Protein AF-A0A956YB91-F1 (afdb_monomer_lite)

Structure (mmCIF, N/CA/C/O backbone):
data_AF-A0A956YB91-F1
#
_entry.id   AF-A0A956YB91-F1
#
loop_
_atom_site.group_PDB
_atom_site.id
_atom_site.type_symbol
_atom_site.label_atom_id
_atom_site.label_alt_id
_atom_site.label_comp_id
_atom_site.label_asym_id
_atom_site.label_entity_id
_atom_site.label_seq_id
_atom_site.pdbx_PDB_ins_code
_atom_site.Cartn_x
_atom_site.Cartn_y
_atom_site.Cartn_z
_atom_site.occupancy
_atom_site.B_iso_or_equiv
_atom_site.auth_seq_id
_atom_site.auth_comp_id
_atom_site.auth_asym_id
_atom_site.auth_atom_id
_atom_site.pdbx_PDB_model_num
ATOM 1 N N . GLU A 1 1 ? 18.774 -8.297 8.275 1.00 49.66 1 GLU A N 1
ATOM 2 C CA . GLU A 1 1 ? 17.405 -8.018 7.789 1.00 49.66 1 GLU A CA 1
ATOM 3 C C . GLU A 1 1 ? 17.273 -8.576 6.378 1.00 49.66 1 GLU A C 1
ATOM 5 O O . GLU A 1 1 ? 18.290 -8.664 5.704 1.00 49.66 1 GLU A O 1
ATOM 10 N N . GLY A 1 2 ? 16.096 -9.048 5.963 1.00 62.00 2 GLY A N 1
ATOM 11 C CA . GLY A 1 2 ? 15.941 -9.707 4.652 1.00 62.00 2 GLY A CA 1
ATOM 12 C C . GLY A 1 2 ? 14.816 -10.743 4.548 1.00 62.00 2 GLY A C 1
ATOM 13 O O . GLY A 1 2 ? 14.706 -11.417 3.530 1.00 62.00 2 GLY A O 1
ATOM 14 N N . GLY A 1 3 ? 13.988 -10.893 5.587 1.00 77.62 3 GLY A N 1
ATOM 15 C CA . GLY A 1 3 ? 12.814 -11.770 5.585 1.00 77.62 3 GLY A CA 1
ATOM 16 C C . GLY A 1 3 ? 11.526 -11.010 5.905 1.00 77.62 3 GLY A C 1
ATOM 17 O O . GLY A 1 3 ? 11.552 -9.824 6.219 1.00 77.62 3 GLY A O 1
ATOM 18 N N . ASN A 1 4 ? 10.392 -11.711 5.882 1.00 88.50 4 ASN A N 1
ATOM 19 C CA . ASN A 1 4 ? 9.065 -11.130 6.131 1.00 88.50 4 ASN A CA 1
ATOM 20 C C . ASN A 1 4 ? 8.741 -10.912 7.627 1.00 88.50 4 ASN A C 1
ATOM 22 O O . ASN A 1 4 ? 7.595 -10.655 7.986 1.00 88.50 4 ASN A O 1
ATOM 26 N N . SER A 1 5 ? 9.726 -11.059 8.521 1.00 94.44 5 SER A N 1
ATOM 27 C CA . SER A 1 5 ? 9.520 -11.064 9.976 1.00 94.44 5 SER A CA 1
ATOM 28 C C . SER A 1 5 ? 8.908 -9.763 10.486 1.00 94.44 5 SER A C 1
ATOM 30 O O . SER A 1 5 ? 8.023 -9.803 11.333 1.00 94.44 5 SER A O 1
ATOM 32 N N . THR A 1 6 ? 9.324 -8.618 9.939 1.00 94.12 6 THR A N 1
ATOM 33 C CA . THR A 1 6 ? 8.790 -7.308 10.330 1.00 94.12 6 THR A CA 1
ATOM 34 C C . THR A 1 6 ? 7.304 -7.193 10.001 1.00 94.12 6 THR A C 1
ATOM 36 O O . THR A 1 6 ? 6.517 -6.841 10.876 1.00 94.12 6 THR A O 1
ATOM 39 N N . ASN A 1 7 ? 6.888 -7.560 8.784 1.00 95.44 7 ASN A N 1
ATOM 40 C CA . ASN A 1 7 ? 5.469 -7.523 8.422 1.00 95.44 7 ASN A CA 1
ATOM 41 C C . ASN A 1 7 ? 4.654 -8.546 9.220 1.00 95.44 7 ASN A C 1
ATOM 43 O O . ASN A 1 7 ? 3.526 -8.254 9.599 1.00 95.44 7 ASN A O 1
ATOM 47 N N . THR A 1 8 ? 5.208 -9.727 9.522 1.00 96.62 8 THR A N 1
ATOM 48 C CA . THR A 1 8 ? 4.551 -10.701 10.411 1.00 96.62 8 THR A CA 1
ATOM 49 C C . THR A 1 8 ? 4.309 -10.114 11.801 1.00 96.62 8 THR A C 1
ATOM 51 O O . THR A 1 8 ? 3.192 -10.208 12.303 1.00 96.62 8 THR A O 1
ATOM 54 N N . SER A 1 9 ? 5.300 -9.445 12.397 1.00 97.38 9 SER A N 1
ATOM 55 C CA . SER A 1 9 ? 5.126 -8.766 13.686 1.00 97.38 9 SER A CA 1
ATOM 56 C C . SER A 1 9 ? 4.080 -7.650 13.617 1.00 97.38 9 SER A C 1
ATOM 58 O O . SER A 1 9 ? 3.239 -7.552 14.505 1.00 97.38 9 SER A O 1
ATOM 60 N N . ILE A 1 10 ? 4.076 -6.843 12.549 1.00 97.06 10 ILE A N 1
ATOM 61 C CA . ILE A 1 10 ? 3.067 -5.789 12.341 1.00 97.06 10 ILE A CA 1
ATOM 62 C C . ILE A 1 10 ? 1.657 -6.391 12.251 1.00 97.06 10 ILE A C 1
ATOM 64 O O . ILE A 1 10 ? 0.737 -5.899 12.904 1.00 97.06 10 ILE A O 1
ATOM 68 N N . ARG A 1 11 ? 1.483 -7.479 11.488 1.00 97.75 11 ARG A N 1
ATOM 69 C CA . ARG A 1 11 ? 0.204 -8.200 11.375 1.00 97.75 11 ARG A CA 1
ATOM 70 C C . ARG A 1 11 ? -0.259 -8.752 12.720 1.00 97.75 11 ARG A C 1
ATOM 72 O O . ARG A 1 11 ? -1.437 -8.620 13.041 1.00 97.75 11 ARG A O 1
ATOM 79 N N . GLN A 1 12 ? 0.653 -9.328 13.505 1.00 98.19 12 GLN A N 1
ATOM 80 C CA . GLN A 1 12 ? 0.334 -9.841 14.837 1.00 98.19 12 GLN A CA 1
ATOM 81 C C . GLN A 1 12 ? -0.162 -8.721 15.754 1.00 98.19 12 GLN A C 1
ATOM 83 O O . GLN A 1 12 ? -1.226 -8.851 16.347 1.00 98.19 12 GLN A O 1
ATOM 88 N N . ILE A 1 13 ? 0.544 -7.588 15.800 1.00 98.25 13 ILE A N 1
ATOM 89 C CA . ILE A 1 13 ? 0.138 -6.428 16.606 1.00 98.25 13 ILE A CA 1
ATOM 90 C C . ILE A 1 13 ? -1.243 -5.918 16.168 1.00 98.25 13 ILE A C 1
ATOM 92 O O . ILE A 1 13 ? -2.107 -5.669 17.005 1.00 98.25 13 ILE A O 1
ATOM 96 N N . ALA A 1 14 ? -1.493 -5.796 14.862 1.00 97.75 14 ALA A N 1
ATOM 97 C CA . ALA A 1 14 ? -2.802 -5.378 14.364 1.00 97.75 14 ALA A CA 1
ATOM 98 C C . ALA A 1 14 ? -3.925 -6.334 14.810 1.00 97.75 14 ALA A C 1
ATOM 100 O O . ALA A 1 14 ? -4.991 -5.878 15.227 1.00 97.75 14 ALA A O 1
ATOM 101 N N . ALA A 1 15 ? -3.673 -7.647 14.785 1.00 98.06 15 ALA A N 1
ATOM 102 C CA . ALA A 1 15 ? -4.616 -8.657 15.258 1.00 98.06 15 ALA A CA 1
ATOM 103 C C . ALA A 1 15 ? -4.852 -8.575 16.777 1.00 98.06 15 ALA A C 1
ATOM 105 O O . ALA A 1 15 ? -6.007 -8.573 17.208 1.00 98.06 15 ALA A O 1
ATOM 106 N N . ASP A 1 16 ? -3.787 -8.439 17.574 1.00 98.50 16 ASP A N 1
ATOM 107 C CA . ASP A 1 16 ? -3.850 -8.366 19.041 1.00 98.50 16 ASP A CA 1
ATOM 108 C C . ASP A 1 16 ? -4.715 -7.190 19.517 1.00 98.50 16 ASP A C 1
ATOM 110 O O . ASP A 1 16 ? -5.532 -7.332 20.429 1.00 98.50 16 ASP A O 1
ATOM 114 N N . TYR A 1 17 ? -4.587 -6.039 18.853 1.00 97.88 17 TYR A N 1
ATOM 115 C CA . TYR A 1 17 ? -5.349 -4.829 19.172 1.00 97.88 17 TYR A CA 1
ATOM 116 C C . TYR A 1 17 ? -6.645 -4.675 18.362 1.00 97.88 17 TYR A C 1
ATOM 118 O O . TYR A 1 17 ? -7.364 -3.694 18.548 1.00 97.88 17 TYR A O 1
ATOM 126 N N . ARG A 1 18 ? -6.968 -5.631 17.478 1.00 95.25 18 ARG A N 1
ATOM 127 C CA . ARG A 1 18 ? -8.123 -5.584 16.558 1.00 95.25 18 ARG A CA 1
ATOM 128 C C . ARG A 1 18 ? -8.179 -4.290 15.735 1.00 95.25 18 ARG A C 1
ATOM 130 O O . ARG A 1 18 ? -9.252 -3.735 15.502 1.00 95.25 18 ARG A O 1
ATOM 137 N N . ILE A 1 19 ? -7.017 -3.811 15.302 1.00 91.38 19 ILE A N 1
ATOM 138 C CA . ILE A 1 19 ? -6.886 -2.607 14.480 1.00 91.38 19 ILE A CA 1
ATOM 139 C C . ILE A 1 19 ? -6.898 -3.031 13.006 1.00 91.38 19 ILE A C 1
ATOM 141 O O . ILE A 1 19 ? -6.119 -3.907 12.623 1.00 91.38 19 ILE A O 1
ATOM 145 N N . PRO A 1 20 ? -7.739 -2.422 12.151 1.00 91.44 20 PRO A N 1
ATOM 146 C CA . PRO A 1 20 ? -7.666 -2.642 10.711 1.00 91.44 20 PRO A CA 1
ATOM 147 C C . PRO A 1 20 ? -6.273 -2.297 10.168 1.00 91.44 20 PRO A C 1
ATOM 149 O O . PRO A 1 20 ? -5.753 -1.213 10.431 1.00 91.44 20 PRO A O 1
ATOM 152 N N . LEU A 1 21 ? -5.677 -3.202 9.388 1.00 94.56 21 LEU A N 1
ATOM 153 C CA . LEU A 1 21 ? -4.337 -3.023 8.827 1.00 94.56 21 LEU A CA 1
ATOM 154 C C . LEU A 1 21 ? -4.397 -2.731 7.325 1.00 94.56 21 LEU A C 1
ATOM 156 O O . LEU A 1 21 ? -4.922 -3.527 6.547 1.00 94.56 21 LEU A O 1
ATOM 160 N N . TRP A 1 22 ? -3.780 -1.624 6.908 1.00 96.19 22 TRP A N 1
ATOM 161 C CA . TRP A 1 22 ? -3.387 -1.424 5.514 1.00 96.19 22 TRP A CA 1
ATOM 162 C C . TRP A 1 22 ? -2.120 -2.247 5.227 1.00 96.19 22 TRP A C 1
ATOM 164 O O . TRP A 1 22 ? -0.997 -1.793 5.439 1.00 96.19 22 TRP A O 1
ATOM 174 N N . ASP A 1 23 ? -2.309 -3.490 4.782 1.00 96.25 23 ASP A N 1
ATOM 175 C CA . ASP A 1 23 ? -1.219 -4.435 4.514 1.00 96.25 23 ASP A CA 1
ATOM 176 C C . ASP A 1 23 ? -0.636 -4.240 3.106 1.00 96.25 23 ASP A C 1
ATOM 178 O O . ASP A 1 23 ? -0.953 -4.965 2.159 1.00 96.25 23 ASP A O 1
ATOM 182 N N . LEU A 1 24 ? 0.211 -3.219 2.958 1.00 95.19 24 LEU A N 1
ATOM 183 C CA . LEU A 1 24 ? 0.855 -2.913 1.680 1.00 95.19 24 LEU A CA 1
ATOM 184 C C . LEU A 1 24 ? 1.791 -4.038 1.214 1.00 95.19 24 LEU A C 1
ATOM 186 O O . LEU A 1 24 ? 1.893 -4.270 0.017 1.00 95.19 24 LEU A O 1
ATOM 190 N N . ASP A 1 25 ? 2.440 -4.763 2.128 1.00 95.06 25 ASP A N 1
ATOM 191 C CA . ASP A 1 25 ? 3.321 -5.884 1.777 1.00 95.06 25 ASP A CA 1
ATOM 192 C C . ASP A 1 25 ? 2.560 -7.004 1.054 1.00 95.06 25 ASP A C 1
ATOM 194 O O . ASP A 1 25 ? 3.023 -7.513 0.027 1.00 95.06 25 ASP A O 1
ATOM 198 N N . LEU A 1 26 ? 1.363 -7.341 1.545 1.00 95.06 26 LEU A N 1
ATOM 199 C CA . LEU A 1 26 ? 0.484 -8.310 0.897 1.00 95.06 26 LEU A CA 1
ATOM 200 C C . LEU A 1 26 ? 0.083 -7.840 -0.505 1.00 95.06 26 LEU A C 1
ATOM 202 O O . LEU A 1 26 ? 0.183 -8.609 -1.458 1.00 95.06 26 LEU A O 1
ATOM 206 N N . ILE A 1 27 ? -0.327 -6.580 -0.655 1.00 94.81 27 ILE A N 1
ATOM 207 C CA . ILE A 1 27 ? -0.770 -6.051 -1.952 1.00 94.81 27 ILE A CA 1
ATOM 208 C C . ILE A 1 27 ? 0.401 -5.977 -2.934 1.00 94.81 27 ILE A C 1
ATOM 210 O O . ILE A 1 27 ? 0.290 -6.446 -4.065 1.00 94.81 27 ILE A O 1
ATOM 214 N N . SER A 1 28 ? 1.550 -5.463 -2.501 1.00 95.19 28 SER A N 1
ATOM 215 C CA . SER A 1 28 ? 2.756 -5.380 -3.321 1.00 95.19 28 SER A CA 1
ATOM 216 C C . SER A 1 28 ? 3.224 -6.754 -3.798 1.00 95.19 28 SER A C 1
ATOM 218 O O . SER A 1 28 ? 3.758 -6.864 -4.895 1.00 95.19 28 SER A O 1
ATOM 220 N N . SER A 1 29 ? 2.966 -7.833 -3.050 1.00 95.00 29 SER A N 1
ATOM 221 C CA . SER A 1 29 ? 3.285 -9.197 -3.500 1.00 95.00 29 SER A CA 1
ATOM 222 C C . SER A 1 29 ? 2.541 -9.636 -4.774 1.00 95.00 29 SER A C 1
ATOM 224 O O . SER A 1 29 ? 2.946 -10.609 -5.407 1.00 95.00 29 SER A O 1
ATOM 226 N N . THR A 1 30 ? 1.492 -8.908 -5.173 1.00 95.19 30 THR A N 1
ATOM 227 C CA . THR A 1 30 ? 0.670 -9.208 -6.356 1.00 95.19 30 THR A CA 1
ATOM 228 C C . THR A 1 30 ? 1.141 -8.507 -7.634 1.00 95.19 30 THR A C 1
ATOM 230 O O . THR A 1 30 ? 0.623 -8.805 -8.709 1.00 95.19 30 THR A O 1
ATOM 233 N N . ILE A 1 31 ? 2.127 -7.604 -7.545 1.00 95.88 31 ILE A N 1
ATOM 234 C CA . ILE A 1 31 ? 2.607 -6.803 -8.680 1.00 95.88 31 ILE A CA 1
ATOM 235 C C . ILE A 1 31 ? 4.080 -7.094 -9.020 1.00 95.88 31 ILE A C 1
ATOM 237 O O . ILE A 1 31 ? 4.854 -7.505 -8.147 1.00 95.88 31 ILE A O 1
ATOM 241 N N . PRO A 1 32 ? 4.501 -6.890 -10.287 1.00 96.31 32 PRO A N 1
ATOM 242 C CA . PRO A 1 32 ? 5.865 -7.177 -10.726 1.00 96.31 32 PRO A CA 1
ATOM 243 C C . PRO A 1 32 ? 6.923 -6.495 -9.858 1.00 96.31 32 PRO A C 1
ATOM 245 O O . PRO A 1 32 ? 6.779 -5.333 -9.481 1.00 96.31 32 PRO A O 1
ATOM 248 N N . GLY A 1 33 ? 7.988 -7.229 -9.520 1.00 95.69 33 GLY A N 1
ATOM 249 C CA . GLY A 1 33 ? 9.091 -6.701 -8.708 1.00 95.69 33 GLY A CA 1
ATOM 250 C C . GLY A 1 33 ? 8.664 -6.189 -7.328 1.00 95.69 33 GLY A C 1
ATOM 251 O O . GLY A 1 33 ? 9.375 -5.387 -6.736 1.00 95.69 33 GLY A O 1
ATOM 252 N N . ARG A 1 34 ? 7.488 -6.600 -6.828 1.00 96.06 34 ARG A N 1
ATOM 253 C CA . ARG A 1 34 ? 6.842 -6.049 -5.626 1.00 96.06 34 ARG A CA 1
ATOM 254 C C . ARG A 1 34 ? 6.590 -4.535 -5.692 1.00 96.06 34 ARG A C 1
ATOM 256 O O . ARG A 1 34 ? 6.492 -3.879 -4.658 1.00 96.06 34 ARG A O 1
ATOM 263 N N . GLY A 1 35 ? 6.524 -3.975 -6.901 1.00 96.31 35 GLY A N 1
ATOM 264 C CA . GLY A 1 35 ? 6.414 -2.536 -7.128 1.00 96.31 35 GLY A CA 1
ATOM 265 C C . GLY A 1 35 ? 7.695 -1.760 -6.831 1.00 96.31 35 GLY A C 1
ATOM 266 O O . GLY A 1 35 ? 7.630 -0.544 -6.678 1.00 96.31 35 GLY A O 1
ATOM 267 N N . LEU A 1 36 ? 8.843 -2.428 -6.715 1.00 97.19 36 LEU A N 1
ATOM 268 C CA . LEU A 1 36 ? 10.127 -1.778 -6.471 1.00 97.19 36 LEU A CA 1
ATOM 269 C C . LEU A 1 36 ? 10.743 -1.260 -7.776 1.00 97.19 36 LEU A C 1
ATOM 271 O O . LEU A 1 36 ? 10.553 -1.825 -8.855 1.00 97.19 36 LEU A O 1
ATOM 275 N N . GLY A 1 37 ? 11.475 -0.158 -7.665 1.00 96.19 37 GLY A N 1
ATOM 276 C CA . GLY A 1 37 ? 12.283 0.415 -8.727 1.00 96.19 37 GLY A CA 1
ATOM 277 C C . GLY A 1 37 ? 13.589 -0.357 -8.955 1.00 96.19 37 GLY A C 1
ATOM 278 O O . GLY A 1 37 ? 13.829 -1.396 -8.336 1.00 96.19 37 GLY A O 1
ATOM 279 N N . PRO A 1 38 ? 14.465 0.156 -9.838 1.00 95.69 38 PRO A N 1
ATOM 280 C CA . PRO A 1 38 ? 15.693 -0.535 -10.241 1.00 95.69 38 PRO A CA 1
ATOM 281 C C . PRO A 1 38 ? 16.674 -0.847 -9.104 1.00 95.69 38 PRO A C 1
ATOM 283 O O . PRO A 1 38 ? 17.484 -1.758 -9.240 1.00 95.69 38 PRO A O 1
ATOM 286 N N . ASP A 1 39 ? 16.620 -0.101 -8.000 1.00 95.50 39 ASP A N 1
ATOM 287 C CA . ASP A 1 39 ? 17.481 -0.325 -6.835 1.00 95.50 39 ASP A CA 1
ATOM 288 C C . ASP A 1 39 ? 16.981 -1.435 -5.900 1.00 95.50 39 ASP A C 1
ATOM 290 O O . ASP A 1 39 ? 17.696 -1.818 -4.976 1.00 95.50 39 ASP A O 1
ATOM 294 N N . GLY A 1 40 ? 15.773 -1.960 -6.130 1.00 94.44 40 GLY A N 1
ATOM 295 C CA . GLY A 1 40 ? 15.174 -2.998 -5.295 1.00 94.44 40 GLY A CA 1
ATOM 296 C C . GLY A 1 40 ? 14.841 -2.544 -3.871 1.00 94.44 40 GLY A C 1
ATOM 297 O O . GLY A 1 40 ? 14.626 -3.395 -3.010 1.00 94.44 40 GLY A O 1
ATOM 298 N N . VAL A 1 41 ? 14.806 -1.235 -3.607 1.00 92.56 41 VAL A N 1
ATOM 299 C CA . VAL A 1 41 ? 14.543 -0.665 -2.277 1.00 92.56 41 VAL A CA 1
ATOM 300 C C . VAL A 1 41 ? 13.402 0.342 -2.327 1.00 92.56 41 VAL A C 1
ATOM 302 O O . VAL A 1 41 ? 12.474 0.260 -1.522 1.00 92.56 41 VAL A O 1
ATOM 305 N N . HIS A 1 42 ? 13.435 1.281 -3.269 1.00 96.62 42 HIS A N 1
ATOM 306 C CA . HIS A 1 42 ? 12.397 2.297 -3.395 1.00 96.62 42 HIS A CA 1
ATOM 307 C C . HIS A 1 42 ? 11.250 1.793 -4.265 1.00 96.62 42 HIS A C 1
ATOM 309 O O . HIS A 1 42 ? 11.443 0.973 -5.159 1.00 96.62 42 HIS A O 1
ATOM 315 N N . LEU A 1 43 ? 10.041 2.305 -4.034 1.00 97.38 43 LEU A N 1
ATOM 316 C CA . LEU A 1 43 ? 8.916 2.032 -4.925 1.00 97.38 43 LEU A CA 1
ATOM 317 C C . LEU A 1 43 ? 9.166 2.647 -6.304 1.00 97.38 43 LEU A C 1
ATOM 319 O O . LEU A 1 43 ? 9.704 3.749 -6.429 1.00 97.38 43 LEU A O 1
ATOM 323 N N . SER A 1 44 ? 8.723 1.951 -7.345 1.00 97.31 44 SER A N 1
ATOM 324 C CA . SER A 1 44 ? 8.724 2.483 -8.696 1.00 97.31 44 SER A CA 1
ATOM 325 C C . SER A 1 44 ? 7.756 3.667 -8.805 1.00 97.31 44 SER A C 1
ATOM 327 O O . SER A 1 44 ? 6.689 3.698 -8.179 1.00 97.31 44 SER A O 1
ATOM 329 N N . ILE A 1 45 ? 8.149 4.675 -9.584 1.00 95.88 45 ILE A N 1
ATOM 330 C CA . ILE A 1 45 ? 7.443 5.956 -9.644 1.00 95.88 45 ILE A CA 1
ATOM 331 C C . ILE A 1 45 ? 6.394 5.937 -10.758 1.00 95.88 45 ILE A C 1
ATOM 333 O O . ILE A 1 45 ? 6.650 5.474 -11.869 1.00 95.88 45 ILE A O 1
ATOM 337 N N . PHE A 1 46 ? 5.219 6.495 -10.468 1.00 96.00 46 PHE A N 1
ATOM 338 C CA . PHE A 1 46 ? 4.140 6.680 -11.430 1.00 96.00 46 PHE A CA 1
ATOM 339 C C . PHE A 1 46 ? 3.694 8.144 -11.470 1.00 96.00 46 PHE A C 1
ATOM 341 O O . PHE A 1 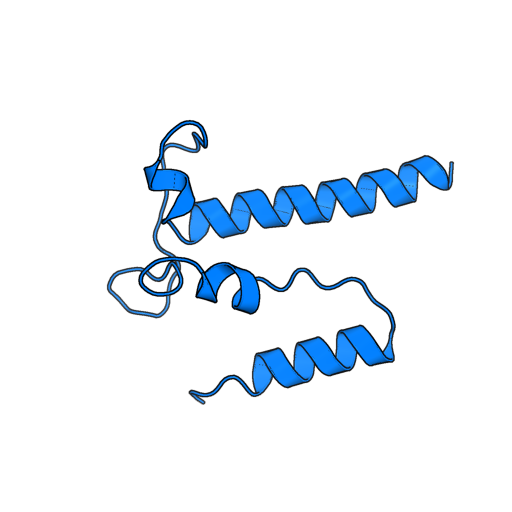46 ? 2.885 8.582 -10.658 1.00 96.00 46 PHE A O 1
ATOM 348 N N . TYR A 1 47 ? 4.228 8.900 -12.430 1.00 94.19 47 TYR A N 1
ATOM 349 C CA . TYR A 1 47 ? 4.002 10.346 -12.537 1.00 94.19 47 TYR A CA 1
ATOM 350 C C . TYR A 1 47 ? 2.648 10.739 -13.138 1.00 94.19 47 TYR A C 1
ATOM 352 O O . TYR A 1 47 ? 2.213 11.871 -12.965 1.00 94.19 47 TYR A O 1
ATOM 360 N N . ALA A 1 48 ? 1.995 9.841 -13.881 1.00 94.88 48 ALA A N 1
ATOM 361 C CA . ALA A 1 48 ? 0.779 10.193 -14.613 1.00 94.88 48 ALA A CA 1
ATOM 362 C C . ALA A 1 48 ? -0.437 10.388 -13.695 1.00 94.88 48 ALA A C 1
ATOM 364 O O . ALA A 1 48 ? -1.366 11.091 -14.075 1.00 94.88 48 ALA A O 1
ATOM 365 N N . HIS A 1 49 ? -0.436 9.769 -12.505 1.00 91.00 49 HIS A N 1
ATOM 366 C CA . HIS A 1 49 ? -1.557 9.806 -11.555 1.00 91.00 49 HIS A CA 1
ATOM 367 C C . HIS A 1 49 ? -2.922 9.456 -12.190 1.00 91.00 49 HIS A C 1
ATOM 369 O O . HIS A 1 49 ? -3.965 9.930 -11.748 1.00 91.00 49 HIS A O 1
ATOM 375 N N . ASP A 1 50 ? -2.909 8.602 -13.217 1.00 95.69 50 ASP A N 1
ATOM 376 C CA . ASP A 1 50 ? -4.079 8.182 -13.986 1.00 95.69 50 ASP A CA 1
ATOM 377 C C . ASP A 1 50 ? -4.267 6.659 -13.897 1.00 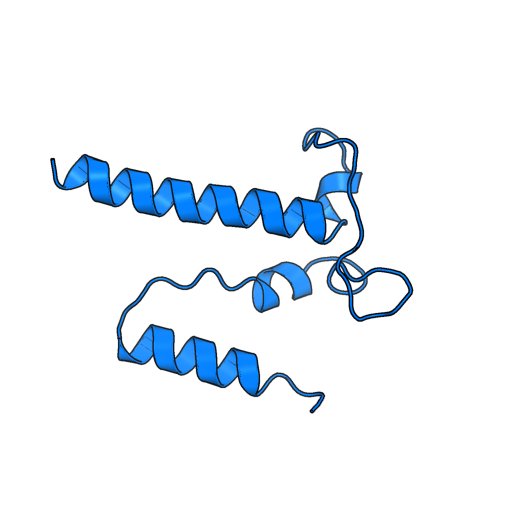95.69 50 ASP A C 1
ATOM 379 O O . ASP A 1 50 ? -3.560 5.882 -14.539 1.00 95.69 50 ASP A O 1
ATOM 383 N N . TRP A 1 51 ? -5.244 6.223 -13.099 1.00 95.25 51 TRP A N 1
ATOM 384 C CA . TRP A 1 51 ? -5.558 4.802 -12.892 1.00 95.25 51 TRP A CA 1
ATOM 385 C C . TRP A 1 51 ? -6.403 4.176 -14.008 1.00 95.25 51 TRP A C 1
ATOM 387 O O . TRP A 1 51 ? -6.699 2.982 -13.952 1.00 95.25 51 TRP A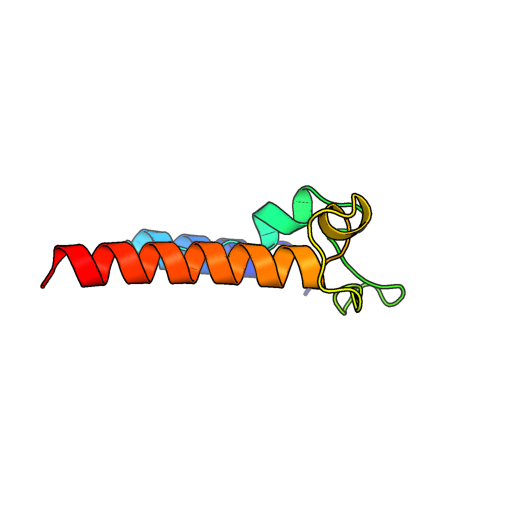 O 1
ATOM 397 N N . THR A 1 52 ? -6.760 4.941 -15.045 1.00 96.06 52 THR A N 1
ATOM 398 C CA . THR A 1 52 ? -7.312 4.365 -16.280 1.00 96.06 52 THR A CA 1
ATOM 399 C C . THR A 1 52 ? -6.222 3.693 -17.122 1.00 96.06 52 THR A C 1
ATOM 401 O O . THR A 1 52 ? -6.517 2.821 -17.941 1.00 96.06 52 THR A O 1
ATOM 404 N N . LEU A 1 53 ? -4.950 4.029 -16.879 1.00 97.12 53 LEU A N 1
ATOM 405 C CA . LEU A 1 53 ? -3.807 3.414 -17.542 1.00 97.12 53 LEU A CA 1
ATOM 406 C C . LEU A 1 53 ? -3.470 2.057 -16.916 1.00 97.12 53 LEU A C 1
ATOM 408 O O . LEU A 1 53 ? -3.263 1.940 -15.709 1.00 97.12 53 LEU A O 1
ATOM 412 N N . GLY A 1 54 ? -3.302 1.037 -17.763 1.00 94.94 54 GLY A N 1
ATOM 413 C CA . GLY A 1 54 ? -2.898 -0.309 -17.340 1.00 94.94 54 GLY A CA 1
ATOM 414 C C . GLY A 1 54 ? -1.601 -0.332 -16.517 1.00 94.94 54 GLY A C 1
ATOM 415 O O . GLY A 1 54 ? -1.456 -1.128 -15.594 1.00 94.94 54 GLY A O 1
ATOM 416 N N . THR A 1 55 ? -0.679 0.588 -16.808 1.00 94.75 55 THR A N 1
ATOM 417 C CA . THR A 1 55 ? 0.606 0.711 -16.110 1.00 94.75 55 THR A CA 1
ATOM 418 C C . THR A 1 55 ? 0.461 1.130 -14.649 1.00 94.75 55 THR A C 1
ATOM 420 O O . THR A 1 55 ? 1.319 0.771 -13.850 1.00 94.75 55 THR A O 1
ATOM 423 N N . ALA A 1 56 ? -0.615 1.819 -14.254 1.00 96.12 56 ALA A N 1
ATOM 424 C CA . ALA A 1 56 ? -0.846 2.190 -12.855 1.00 96.12 56 ALA A CA 1
ATOM 425 C C . ALA A 1 56 ? -0.943 0.954 -11.942 1.00 96.12 56 ALA A C 1
ATOM 427 O O . ALA A 1 56 ? -0.501 0.983 -10.797 1.00 96.12 56 ALA A O 1
ATOM 428 N N . TRP A 1 57 ? -1.452 -0.163 -12.465 1.00 95.00 57 TRP A N 1
ATOM 429 C CA . TRP A 1 57 ? -1.654 -1.403 -11.712 1.00 95.00 57 TRP A CA 1
ATOM 430 C C . TRP A 1 57 ? -0.371 -2.208 -11.490 1.00 95.00 57 TRP A C 1
ATOM 432 O O . TRP A 1 57 ? -0.395 -3.210 -10.783 1.00 95.00 57 TRP A O 1
ATOM 442 N N . THR A 1 58 ? 0.752 -1.781 -12.073 1.00 95.38 58 THR A N 1
ATOM 443 C CA . THR A 1 58 ? 2.048 -2.459 -11.936 1.00 95.38 58 THR A CA 1
ATOM 444 C C . THR A 1 58 ? 3.115 -1.602 -11.258 1.00 95.38 58 THR A C 1
ATOM 446 O O . THR A 1 58 ? 4.217 -2.094 -11.037 1.00 95.38 58 THR A O 1
ATOM 449 N N . GLN A 1 59 ? 2.835 -0.329 -10.956 1.00 97.31 59 GLN A N 1
ATOM 450 C CA . GLN A 1 59 ? 3.803 0.575 -10.325 1.00 97.31 59 GLN A CA 1
ATOM 451 C C . GLN A 1 59 ? 3.581 0.666 -8.813 1.00 97.31 59 GLN A C 1
ATOM 453 O O . GLN A 1 59 ? 2.453 0.853 -8.353 1.00 97.31 59 GLN A O 1
ATOM 458 N N . GLY A 1 60 ? 4.664 0.605 -8.035 1.00 97.44 60 GLY A N 1
ATOM 459 C CA . GLY A 1 60 ? 4.601 0.598 -6.575 1.00 97.44 60 GLY A CA 1
ATOM 460 C C . GLY A 1 60 ? 3.956 1.849 -5.992 1.00 97.44 60 GLY A C 1
ATOM 461 O O . GLY A 1 60 ? 3.037 1.737 -5.185 1.00 97.44 60 GLY A O 1
ATOM 462 N N . ASN A 1 61 ? 4.372 3.042 -6.430 1.00 96.69 61 ASN A N 1
ATOM 463 C CA . ASN A 1 61 ? 3.794 4.291 -5.926 1.00 96.69 61 ASN A CA 1
ATOM 464 C C . ASN A 1 61 ? 2.300 4.429 -6.278 1.00 96.69 61 ASN A C 1
ATOM 466 O O . ASN A 1 61 ? 1.513 4.906 -5.463 1.00 96.69 61 ASN A O 1
ATOM 470 N N . ALA A 1 62 ? 1.882 3.966 -7.459 1.00 97.12 62 ALA A N 1
ATOM 471 C CA . ALA A 1 62 ? 0.478 3.998 -7.866 1.00 97.12 62 ALA A CA 1
ATOM 472 C C . ALA A 1 62 ? -0.394 3.081 -6.995 1.00 97.12 62 ALA A C 1
ATOM 474 O O . ALA A 1 62 ? -1.446 3.496 -6.505 1.00 97.12 62 ALA A O 1
ATOM 475 N N . VAL A 1 63 ? 0.052 1.846 -6.757 1.00 96.88 63 VAL A N 1
ATOM 476 C CA . VAL A 1 63 ? -0.670 0.889 -5.907 1.00 96.88 63 VAL A CA 1
ATOM 477 C C . VAL A 1 63 ? -0.675 1.341 -4.446 1.00 96.88 63 VAL A C 1
ATOM 479 O O . VAL A 1 63 ? -1.719 1.280 -3.793 1.00 96.88 63 VAL A O 1
ATOM 482 N N . GLN A 1 64 ? 0.440 1.877 -3.943 1.00 97.44 64 GLN A N 1
ATOM 483 C CA . GLN A 1 64 ? 0.503 2.496 -2.618 1.00 97.44 64 GLN A CA 1
ATOM 484 C C . GLN A 1 64 ? -0.535 3.618 -2.482 1.00 97.44 64 GLN A C 1
ATOM 486 O O . GLN A 1 64 ? -1.351 3.583 -1.565 1.00 97.44 64 GLN A O 1
ATOM 491 N N . ASN A 1 65 ? -0.549 4.588 -3.399 1.00 96.25 65 ASN A N 1
ATOM 492 C CA . ASN A 1 65 ? -1.466 5.727 -3.321 1.00 96.25 65 ASN A CA 1
ATOM 493 C C . ASN A 1 65 ? -2.935 5.288 -3.384 1.00 96.25 65 ASN A C 1
ATOM 495 O O . ASN A 1 65 ? -3.750 5.750 -2.587 1.00 96.25 65 ASN A O 1
ATOM 499 N N . LEU A 1 66 ? -3.281 4.370 -4.292 1.00 95.62 66 LEU A N 1
ATOM 500 C CA . LEU A 1 66 ? -4.652 3.872 -4.401 1.00 95.62 66 LEU A CA 1
ATOM 501 C C . LEU A 1 66 ? -5.101 3.171 -3.118 1.00 95.62 66 LEU A C 1
ATOM 503 O O . LEU A 1 66 ? -6.189 3.429 -2.609 1.00 95.62 66 LEU A O 1
ATOM 507 N N . THR A 1 67 ? -4.260 2.297 -2.573 1.00 96.06 67 THR A N 1
ATOM 508 C CA . THR A 1 67 ? -4.611 1.514 -1.383 1.00 96.06 67 THR A CA 1
ATOM 509 C C . THR A 1 67 ? -4.638 2.369 -0.117 1.00 96.06 67 THR A C 1
ATOM 511 O O . THR A 1 67 ? -5.497 2.149 0.738 1.00 96.06 67 THR A O 1
ATOM 514 N N . ALA A 1 68 ? -3.815 3.419 -0.044 1.00 95.75 68 ALA A N 1
ATOM 515 C CA . ALA A 1 68 ? -3.930 4.458 0.976 1.00 95.75 68 ALA A CA 1
ATOM 516 C C . ALA A 1 68 ? -5.298 5.156 0.912 1.00 95.75 68 ALA A C 1
ATOM 518 O O . ALA A 1 68 ? -5.969 5.305 1.933 1.00 95.75 68 ALA A O 1
ATOM 519 N N . LEU A 1 69 ? -5.753 5.542 -0.287 1.00 95.94 69 LEU A N 1
ATOM 520 C CA . LEU A 1 69 ? -7.072 6.156 -0.476 1.00 95.94 69 LEU A CA 1
ATOM 521 C C . LEU A 1 69 ? -8.210 5.202 -0.098 1.00 95.94 69 LEU A C 1
ATOM 523 O O . LEU A 1 69 ? -9.178 5.633 0.525 1.00 95.94 69 LEU A O 1
ATOM 527 N N . MET A 1 70 ? -8.090 3.910 -0.415 1.00 95.50 70 MET A N 1
ATOM 528 C CA . MET A 1 70 ? -9.057 2.894 0.010 1.00 95.50 70 MET A CA 1
ATOM 529 C C . MET A 1 70 ? -9.117 2.782 1.539 1.00 95.50 70 MET A C 1
ATOM 531 O O . MET A 1 70 ? -10.212 2.758 2.100 1.00 95.50 70 MET A O 1
ATOM 535 N N . ALA A 1 71 ? -7.969 2.773 2.223 1.00 95.38 71 ALA A N 1
ATOM 536 C CA . ALA A 1 71 ? -7.910 2.747 3.683 1.00 95.38 71 ALA A CA 1
ATOM 537 C C . ALA A 1 71 ? -8.544 4.007 4.301 1.00 95.38 71 ALA A C 1
ATOM 539 O O . ALA A 1 71 ? -9.400 3.904 5.181 1.00 95.38 71 ALA A O 1
ATO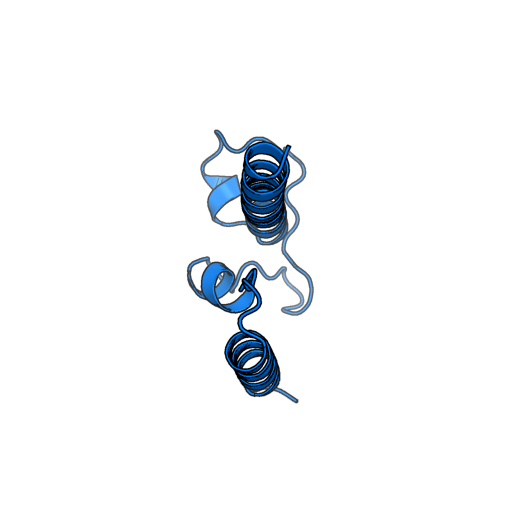M 540 N N . LEU A 1 72 ? -8.202 5.196 3.790 1.00 95.94 72 LEU A N 1
ATOM 541 C CA . LEU A 1 72 ? -8.798 6.465 4.225 1.00 95.94 72 LEU A CA 1
ATOM 542 C C . LEU A 1 72 ? -10.312 6.506 3.983 1.00 95.94 72 LEU A C 1
ATOM 544 O O . LEU A 1 72 ? -11.060 7.023 4.812 1.00 95.94 72 LEU A O 1
ATOM 548 N N . TYR A 1 73 ? -10.779 5.937 2.872 1.00 96.38 73 TYR A N 1
ATOM 549 C CA . TYR A 1 73 ? -12.203 5.822 2.585 1.00 96.38 73 TYR A CA 1
ATOM 550 C C . TYR A 1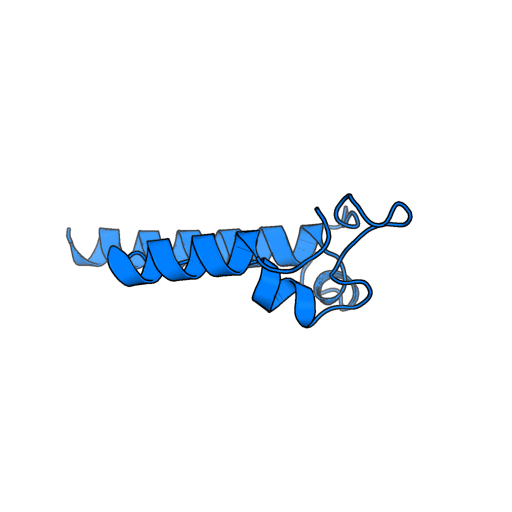 73 ? -12.925 4.951 3.621 1.00 96.38 73 TYR A C 1
ATOM 552 O O . TYR A 1 73 ? -13.983 5.352 4.102 1.00 96.38 73 TYR A O 1
ATOM 560 N N . GLN A 1 74 ? -12.343 3.820 4.034 1.00 94.25 74 GLN A N 1
ATOM 561 C CA . GLN A 1 74 ? -12.922 2.990 5.099 1.00 94.25 74 GLN A CA 1
ATOM 562 C C . GLN A 1 74 ? -12.987 3.736 6.436 1.00 94.25 74 GLN A C 1
ATOM 564 O O . GLN A 1 74 ? -14.025 3.720 7.094 1.00 94.25 74 GLN A O 1
ATOM 569 N N . VAL A 1 75 ? -11.928 4.465 6.806 1.00 93.00 75 VAL A N 1
ATOM 570 C CA . VAL A 1 75 ? -11.937 5.318 8.009 1.00 93.00 75 VAL A CA 1
ATOM 571 C C . VAL A 1 75 ? -13.056 6.358 7.930 1.00 93.00 75 VAL A C 1
ATOM 573 O O . VAL A 1 75 ? -13.809 6.534 8.886 1.00 93.00 75 VAL A O 1
ATOM 576 N N . ARG A 1 76 ? -13.222 7.014 6.775 1.00 95.81 76 ARG A N 1
ATOM 577 C CA . ARG A 1 76 ? -14.300 7.987 6.558 1.00 95.81 76 ARG A CA 1
ATOM 578 C C . ARG A 1 76 ? -15.689 7.368 6.742 1.00 95.81 76 ARG A C 1
ATOM 580 O O . ARG A 1 76 ? -16.552 8.033 7.307 1.00 95.81 76 ARG A O 1
ATOM 587 N N . LEU A 1 77 ? -15.921 6.147 6.255 1.00 94.88 77 LEU A N 1
ATOM 588 C CA . LEU A 1 77 ? -17.209 5.462 6.416 1.00 94.88 77 LEU A CA 1
ATOM 589 C C . LEU A 1 77 ? -17.519 5.195 7.892 1.00 94.88 77 LEU A C 1
ATOM 591 O O . LEU A 1 77 ? -18.600 5.553 8.345 1.00 94.88 77 LEU A O 1
ATOM 595 N N . VAL A 1 78 ? -16.545 4.680 8.649 1.00 93.06 78 VAL A N 1
ATOM 596 C CA . VAL A 1 78 ? -16.697 4.458 10.096 1.00 93.06 78 VAL A CA 1
ATOM 597 C C . VAL A 1 78 ? -17.027 5.763 10.821 1.00 93.06 78 VAL A C 1
ATOM 599 O O . VAL A 1 78 ? -17.946 5.797 11.628 1.00 93.06 78 VAL A O 1
ATOM 602 N N . LEU A 1 79 ? -16.317 6.855 10.516 1.00 93.75 79 LEU A N 1
ATOM 603 C CA . LEU A 1 79 ? -16.573 8.157 11.143 1.00 93.75 79 LEU A CA 1
AT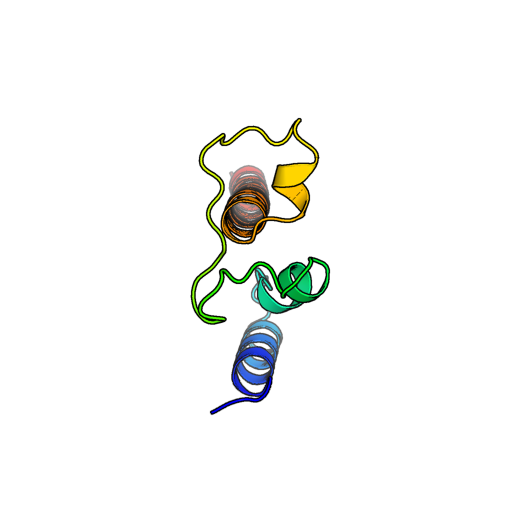OM 604 C C . LEU A 1 79 ? -17.953 8.722 10.799 1.00 93.75 79 LEU A C 1
ATOM 606 O O . LEU A 1 79 ? -18.592 9.319 11.659 1.00 93.75 79 LEU A O 1
ATOM 610 N N . ARG A 1 80 ? -18.411 8.547 9.554 1.00 94.62 80 ARG A N 1
ATOM 611 C CA . ARG A 1 80 ? -19.749 8.976 9.132 1.00 94.62 80 ARG A CA 1
ATOM 612 C C . ARG A 1 80 ? -20.836 8.215 9.884 1.00 94.62 80 ARG A C 1
ATOM 614 O O . ARG A 1 80 ? -21.818 8.826 10.266 1.00 94.62 80 ARG A O 1
ATOM 621 N N . ASP A 1 81 ? -20.666 6.911 10.074 1.00 92.38 81 ASP A N 1
ATOM 622 C CA . ASP A 1 81 ? -21.680 6.066 10.709 1.00 92.38 81 ASP A CA 1
ATOM 623 C C . ASP A 1 81 ? -21.735 6.260 12.247 1.00 92.38 81 ASP A C 1
ATOM 625 O O . ASP A 1 81 ? -22.658 5.776 12.899 1.00 92.38 81 ASP A O 1
ATOM 629 N N . LEU A 1 82 ? -20.760 6.976 12.828 1.00 88.19 82 LEU A N 1
ATOM 630 C CA . LEU A 1 82 ? -20.717 7.373 14.243 1.00 88.19 82 LEU A CA 1
ATOM 631 C C . LEU A 1 82 ? -21.335 8.757 14.530 1.00 88.19 82 LEU A C 1
ATOM 633 O O . LEU A 1 82 ? -21.486 9.099 15.705 1.00 88.19 82 LEU A O 1
ATOM 637 N N . GLY A 1 83 ? -21.624 9.558 13.498 1.00 72.12 83 GLY A N 1
ATOM 638 C CA . GLY A 1 83 ? -22.218 10.899 13.605 1.00 72.12 83 GLY A CA 1
ATOM 639 C C . GLY A 1 83 ? -23.698 10.911 13.259 1.00 72.12 83 GLY A C 1
ATOM 640 O O . GLY A 1 83 ? -24.407 11.757 13.846 1.00 72.12 83 GLY A O 1
#

pLDDT: mean 94.01, std 7.11, range [49.66, 98.5]

Foldseek 3Di:
DDDCVVVVVVVVVCVVVVNDDLSLQVLLVVAPLSQCDPVSPHGADDPPLDPVDPVLSRHSVSSVVVSVVVVVVVVVVVVVVVD

Sequence (83 aa):
EGGNSTNTSIRQIAADYRIPLWDLDLISSTIPGRGLGPDGVHLSIFYAHDWTLGTAWTQGNAVQNLTALMALYQVRLVLRDLG

Radius of gyration: 14.9 Å; chains: 1; bounding box: 40×23×37 Å

Secondary structure (DSSP, 8-state):
--STHHHHHHHHHHHHTT-----HHHHHTTSGGGGB-TTSSSBPP-TT--TTSGGGGG-HHHHHHHHHHHHHHHHHHHHHHT-